Protein AF-A0A7Y4HXF1-F1 (afdb_monomer_lite)

Sequence (64 aa):
MLRSETARRDGDIRLSFEFFPPKNPEMETHLWETVEELKKWNPDFVSVTYGAGGSTKAPTLDAV

Foldseek 3Di:
DDPDPPPQDPPDDADEEEAEQDPDPVVVVVVVVVCVVCCVVVHPYYYYDQDPPRPCVPSRVVND

pLDDT: mean 87.01, std 15.59, range [41.25, 98.06]

Secondary structure (DSSP, 8-state):
---------TTPPP-EEEEPPPSSHHHHHHHHHHHHHHGGG--SEEEE---GGGTTHHHHHHT-

Structure (mmCIF, N/CA/C/O backbone):
data_AF-A0A7Y4HXF1-F1
#
_entry.id   AF-A0A7Y4HXF1-F1
#
loop_
_atom_site.group_PDB
_atom_site.id
_atom_site.type_symbol
_atom_site.label_atom_id
_atom_site.label_alt_id
_atom_site.label_comp_id
_atom_site.label_asym_id
_atom_site.label_entity_id
_atom_site.label_seq_id
_atom_site.pdbx_PDB_ins_code
_atom_site.Cartn_x
_atom_site.Cartn_y
_atom_site.Cartn_z
_atom_site.occupancy
_atom_site.B_iso_or_equiv
_atom_site.auth_seq_id
_atom_site.auth_comp_id
_atom_site.auth_asym_id
_atom_site.auth_atom_id
_atom_site.pdbx_PDB_model_num
ATOM 1 N N . MET A 1 1 ? -18.017 -18.419 18.932 1.00 41.25 1 MET A N 1
ATOM 2 C CA . MET A 1 1 ? -16.944 -17.435 18.680 1.00 41.25 1 MET A CA 1
ATOM 3 C C . MET A 1 1 ? -17.475 -16.427 17.668 1.00 41.25 1 MET A C 1
ATOM 5 O O . MET A 1 1 ? -17.246 -16.582 16.479 1.00 41.25 1 MET A O 1
ATOM 9 N N . LEU A 1 2 ? -18.298 -15.473 18.121 1.00 44.31 2 LEU A N 1
ATOM 10 C CA . LEU A 1 2 ? -18.828 -14.417 17.256 1.00 44.31 2 LEU A CA 1
ATOM 11 C C . LEU A 1 2 ? -17.784 -13.302 17.191 1.00 44.31 2 LEU A C 1
ATOM 13 O O . LEU A 1 2 ? -17.531 -12.647 18.198 1.00 44.31 2 LEU A O 1
ATOM 17 N N . ARG A 1 3 ? -17.182 -13.080 16.023 1.00 47.91 3 ARG A N 1
ATOM 18 C CA . ARG A 1 3 ? -16.646 -11.756 15.709 1.00 47.91 3 ARG A CA 1
ATOM 19 C C . ARG A 1 3 ? -17.842 -10.943 15.241 1.00 47.91 3 ARG A C 1
ATOM 21 O O . ARG A 1 3 ? -18.269 -11.071 14.103 1.00 47.91 3 ARG A O 1
ATOM 28 N N . SER A 1 4 ? -18.452 -10.234 16.181 1.00 45.81 4 SER A N 1
ATOM 29 C CA . SER A 1 4 ? -19.501 -9.259 15.915 1.00 45.81 4 SER A CA 1
ATOM 30 C C . SER A 1 4 ? -19.014 -8.283 14.848 1.00 45.81 4 SER A C 1
ATOM 32 O O . SER A 1 4 ? -17.976 -7.647 15.030 1.00 45.81 4 SER A O 1
ATOM 34 N N . GLU A 1 5 ? -19.758 -8.188 13.749 1.00 54.03 5 GLU A N 1
ATOM 35 C CA . GLU A 1 5 ? -19.712 -7.056 12.831 1.00 54.03 5 GLU A CA 1
ATOM 36 C C . GLU A 1 5 ? -19.971 -5.798 13.660 1.00 54.03 5 GLU A C 1
ATOM 38 O O . GLU A 1 5 ? -21.103 -5.499 14.043 1.00 54.03 5 GLU A O 1
ATOM 43 N N . THR A 1 6 ? -18.903 -5.105 14.045 1.00 56.88 6 THR A N 1
ATOM 44 C CA . THR A 1 6 ? -19.011 -3.834 14.749 1.00 56.88 6 THR A CA 1
ATOM 45 C C . THR A 1 6 ? -19.648 -2.855 13.773 1.00 56.88 6 THR A C 1
ATOM 47 O O . THR A 1 6 ? -18.981 -2.337 12.879 1.00 56.88 6 THR A O 1
ATOM 50 N N . ALA A 1 7 ? -20.952 -2.620 13.912 1.00 57.25 7 ALA A N 1
ATOM 51 C CA . ALA A 1 7 ? -21.587 -1.448 13.338 1.00 57.25 7 ALA A CA 1
ATOM 52 C C . ALA A 1 7 ? -20.816 -0.231 13.874 1.00 57.25 7 ALA A C 1
ATOM 54 O O . ALA A 1 7 ? -20.919 0.095 15.060 1.00 57.25 7 ALA A O 1
ATOM 55 N N . ARG A 1 8 ? -19.949 0.349 13.029 1.00 65.75 8 ARG A N 1
ATOM 56 C CA . ARG A 1 8 ? -19.146 1.532 13.367 1.00 65.75 8 ARG A CA 1
ATOM 57 C C . ARG A 1 8 ? -20.099 2.618 13.850 1.00 65.75 8 ARG A C 1
ATOM 59 O O . ARG A 1 8 ? -21.142 2.840 13.229 1.00 65.75 8 ARG A O 1
ATOM 66 N N . ARG A 1 9 ? -19.783 3.236 14.985 1.00 65.00 9 ARG A N 1
ATOM 67 C CA . ARG A 1 9 ? -20.651 4.263 15.572 1.00 65.00 9 ARG A CA 1
ATOM 68 C C . ARG A 1 9 ? -20.576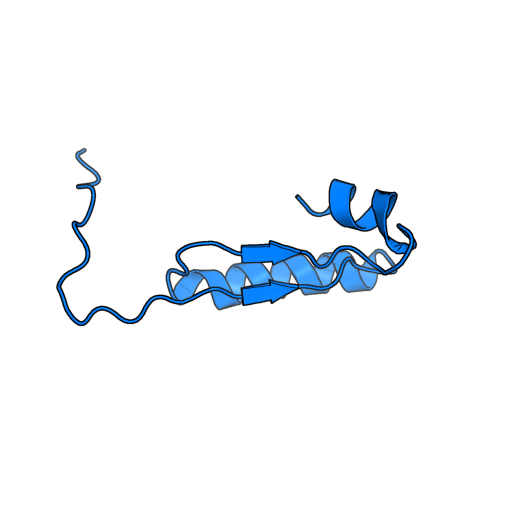 5.523 14.716 1.00 65.00 9 ARG A C 1
ATOM 70 O O . ARG A 1 9 ? -19.548 5.796 14.099 1.00 65.00 9 ARG A O 1
ATOM 77 N N . ASP A 1 10 ? -21.656 6.298 14.696 1.00 56.31 10 ASP A N 1
ATOM 78 C CA . ASP A 1 10 ? -21.642 7.632 14.097 1.00 56.31 10 ASP A CA 1
ATOM 79 C C . ASP A 1 10 ? -20.592 8.472 14.854 1.00 56.31 10 ASP A C 1
ATOM 81 O O . ASP A 1 10 ? -20.725 8.693 16.060 1.00 56.31 10 ASP A O 1
ATOM 85 N N . GLY A 1 11 ? -19.486 8.816 14.182 1.00 65.31 11 GLY A N 1
ATOM 86 C CA . GLY A 1 11 ? -18.301 9.446 14.787 1.00 65.31 11 GLY A CA 1
ATOM 87 C C . GLY A 1 11 ? -17.004 8.619 14.775 1.00 65.31 11 GLY A C 1
ATOM 88 O O . GLY A 1 11 ? -15.955 9.176 15.097 1.00 65.31 11 GLY A O 1
ATOM 89 N N . ASP A 1 12 ? -17.025 7.341 14.374 1.00 81.12 12 ASP A N 1
ATOM 90 C CA . ASP A 1 12 ? -15.788 6.576 14.140 1.00 81.12 12 ASP A CA 1
ATOM 91 C C . ASP A 1 12 ? -15.056 7.109 12.895 1.00 81.12 12 ASP A C 1
ATOM 93 O O . ASP A 1 12 ? -15.607 7.148 11.790 1.00 81.12 12 ASP A O 1
ATOM 97 N N . ILE A 1 13 ? -13.792 7.507 13.065 1.00 87.06 13 ILE A N 1
ATOM 98 C CA . ILE A 1 13 ? -12.933 7.946 11.960 1.00 87.06 13 ILE A CA 1
ATOM 99 C C . ILE A 1 13 ? -12.660 6.747 11.051 1.00 87.06 13 ILE A C 1
ATOM 101 O O . ILE A 1 13 ? -12.111 5.737 11.491 1.00 87.06 13 ILE A O 1
ATOM 105 N N . ARG A 1 14 ? -13.005 6.876 9.767 1.00 90.38 14 ARG A N 1
ATOM 106 C CA . ARG A 1 14 ? -12.613 5.896 8.750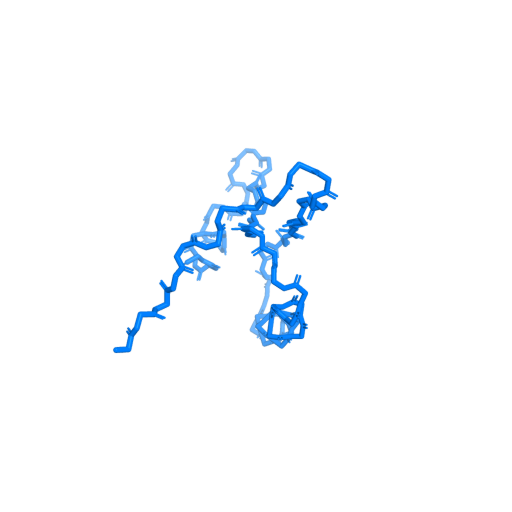 1.00 90.38 14 ARG A CA 1
ATOM 107 C C . ARG A 1 14 ? -11.177 6.144 8.327 1.00 90.38 14 ARG A C 1
ATOM 109 O O . ARG A 1 14 ? -10.825 7.261 7.952 1.00 90.38 14 ARG A O 1
ATOM 116 N N . LEU A 1 15 ? -10.371 5.092 8.381 1.00 92.50 15 LEU A N 1
ATOM 117 C CA . LEU A 1 15 ? -8.952 5.137 8.063 1.00 92.50 15 LEU A CA 1
ATOM 118 C C . LEU A 1 15 ? -8.647 4.176 6.919 1.00 92.50 15 LEU A C 1
ATOM 120 O O . LEU A 1 15 ? -9.097 3.033 6.921 1.00 92.50 15 LEU A O 1
ATOM 124 N N . SER A 1 16 ? -7.845 4.633 5.969 1.00 96.88 16 SER A N 1
ATOM 125 C CA . SER A 1 16 ? -7.280 3.816 4.900 1.00 96.88 16 SER A CA 1
ATOM 126 C C . SER A 1 16 ? -5.868 4.295 4.590 1.00 96.88 16 SER A C 1
ATOM 128 O O . SER A 1 16 ? -5.557 5.472 4.784 1.00 96.88 16 SER A O 1
ATOM 130 N N . PHE A 1 17 ? -5.035 3.398 4.071 1.00 97.88 17 PHE A N 1
ATOM 131 C CA . PHE A 1 17 ? -3.683 3.716 3.611 1.00 97.88 17 PHE A CA 1
ATOM 132 C C . PHE A 1 17 ? -3.542 3.408 2.125 1.00 97.88 17 PHE A C 1
ATOM 134 O O . PHE A 1 17 ? -4.161 2.469 1.626 1.00 97.88 17 PHE A O 1
ATOM 141 N N . GLU A 1 18 ? -2.707 4.183 1.442 1.00 97.56 18 GLU A N 1
ATOM 142 C CA . GLU A 1 18 ? -2.347 3.942 0.049 1.00 97.56 18 GLU A CA 1
ATOM 143 C C . GLU A 1 18 ? -0.853 3.644 -0.059 1.00 97.56 18 GLU A C 1
ATOM 145 O O . GLU A 1 18 ? -0.023 4.364 0.502 1.00 97.56 18 GLU A O 1
ATOM 150 N N . PHE A 1 19 ? -0.525 2.587 -0.798 1.00 97.12 19 PHE A N 1
ATOM 151 C CA . PHE A 1 19 ? 0.838 2.164 -1.082 1.00 97.12 19 PHE A CA 1
ATOM 152 C C . PHE A 1 19 ? 1.157 2.307 -2.565 1.00 97.12 19 PHE A C 1
ATOM 154 O O . PHE A 1 19 ? 0.294 2.165 -3.428 1.00 97.12 19 PHE A O 1
ATOM 161 N N . PHE A 1 20 ? 2.435 2.500 -2.869 1.00 95.81 20 PHE A N 1
ATOM 162 C CA . PHE A 1 20 ? 2.938 2.365 -4.230 1.00 95.81 20 PHE A CA 1
ATOM 163 C C . PHE A 1 20 ? 3.511 0.958 -4.426 1.00 95.81 20 PHE A C 1
ATOM 165 O O . PHE A 1 20 ? 4.134 0.430 -3.503 1.00 95.81 20 PHE A O 1
ATOM 172 N N . PRO A 1 21 ? 3.350 0.358 -5.617 1.00 94.81 21 PRO A N 1
ATOM 173 C CA . PRO A 1 21 ? 3.905 -0.958 -5.902 1.00 94.81 21 PRO A CA 1
ATOM 174 C C . PRO A 1 21 ? 5.439 -0.951 -5.761 1.00 94.81 21 PRO A C 1
ATOM 176 O O . PRO A 1 21 ? 6.090 0.007 -6.209 1.00 94.81 21 PRO A O 1
ATOM 179 N N . PRO A 1 22 ? 6.033 -1.989 -5.143 1.00 94.62 22 PRO A N 1
ATOM 180 C CA . PRO A 1 22 ? 7.469 -2.050 -4.918 1.00 94.62 22 PRO A CA 1
ATOM 181 C C . PRO A 1 22 ? 8.211 -2.167 -6.252 1.00 94.62 22 PRO A C 1
ATOM 183 O O . PRO A 1 22 ? 7.721 -2.745 -7.221 1.00 94.62 22 PRO A O 1
ATOM 186 N N . LYS A 1 23 ? 9.412 -1.585 -6.316 1.00 92.12 23 LYS A N 1
ATOM 187 C CA . LYS A 1 23 ? 10.237 -1.582 -7.537 1.00 92.12 23 LYS A CA 1
ATOM 188 C C . LYS A 1 23 ? 11.320 -2.663 -7.534 1.00 92.12 23 LYS A C 1
ATOM 190 O O . LYS A 1 23 ? 11.958 -2.871 -8.563 1.00 92.12 23 LYS A O 1
ATOM 195 N N . ASN A 1 24 ? 11.561 -3.295 -6.387 1.00 94.38 24 ASN A N 1
ATOM 196 C CA . ASN A 1 24 ? 12.563 -4.337 -6.173 1.00 94.38 24 ASN A CA 1
ATOM 197 C C . ASN A 1 24 ? 12.205 -5.195 -4.930 1.00 94.38 24 ASN A C 1
ATOM 199 O O . ASN A 1 24 ? 11.324 -4.793 -4.160 1.00 94.38 24 ASN A O 1
ATOM 203 N N . PRO A 1 25 ? 12.868 -6.352 -4.725 1.00 94.50 25 PRO A N 1
ATOM 204 C CA . PRO A 1 25 ? 12.581 -7.265 -3.609 1.00 94.50 25 PRO A CA 1
ATOM 205 C C . PRO A 1 25 ? 12.814 -6.660 -2.217 1.00 94.50 25 PRO A C 1
ATOM 207 O O . PRO A 1 25 ? 12.117 -6.986 -1.255 1.00 94.50 25 PRO A O 1
ATOM 210 N N . GLU A 1 26 ? 13.777 -5.745 -2.086 1.00 96.88 26 GLU A N 1
ATOM 211 C CA . GLU A 1 26 ? 14.031 -5.065 -0.818 1.00 96.88 26 GLU A CA 1
ATOM 212 C C . GLU A 1 26 ? 12.830 -4.195 -0.426 1.00 96.88 26 GLU A C 1
ATOM 214 O O . GLU A 1 26 ? 12.379 -4.236 0.718 1.00 96.88 26 GLU A O 1
ATOM 219 N N . MET A 1 27 ? 12.265 -3.445 -1.378 1.00 95.50 27 MET A N 1
ATOM 220 C CA . MET A 1 27 ? 11.061 -2.638 -1.164 1.00 95.50 27 MET A CA 1
ATOM 221 C C . MET A 1 27 ? 9.818 -3.487 -0.903 1.00 95.50 27 MET A C 1
ATOM 223 O O . MET A 1 27 ? 8.930 -3.031 -0.190 1.00 95.50 27 MET A O 1
ATOM 227 N N . GLU A 1 28 ? 9.740 -4.694 -1.461 1.00 95.44 28 GLU A N 1
ATOM 228 C CA . GLU A 1 28 ? 8.649 -5.627 -1.171 1.00 95.44 28 GLU A CA 1
ATOM 229 C C . GLU A 1 28 ? 8.661 -6.035 0.306 1.00 95.44 28 GLU A C 1
ATOM 231 O O . GLU A 1 28 ? 7.639 -5.946 0.982 1.00 95.44 28 GLU A O 1
ATOM 236 N N . THR A 1 29 ? 9.838 -6.368 0.842 1.00 96.44 29 THR A N 1
ATOM 237 C CA . THR A 1 29 ? 9.996 -6.643 2.280 1.00 96.44 29 THR A CA 1
ATOM 238 C C . THR A 1 29 ? 9.535 -5.451 3.126 1.00 96.44 29 THR A C 1
ATO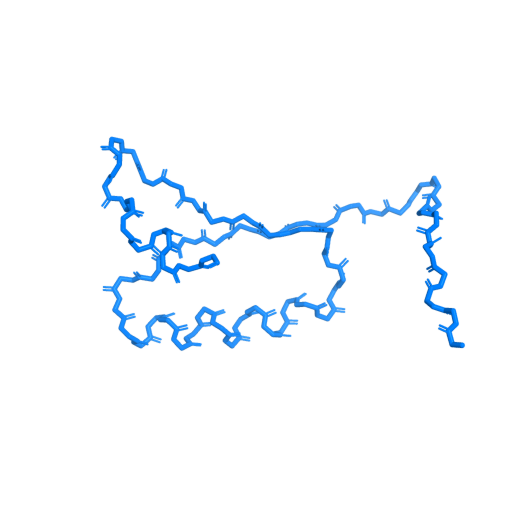M 240 O O . THR A 1 29 ? 8.713 -5.612 4.026 1.00 96.44 29 THR A O 1
ATOM 243 N N . HIS A 1 30 ? 9.982 -4.237 2.784 1.00 97.25 30 HIS A N 1
ATOM 244 C CA . HIS A 1 30 ? 9.596 -3.020 3.510 1.00 97.25 30 HIS A CA 1
ATOM 245 C C . HIS A 1 30 ? 8.092 -2.7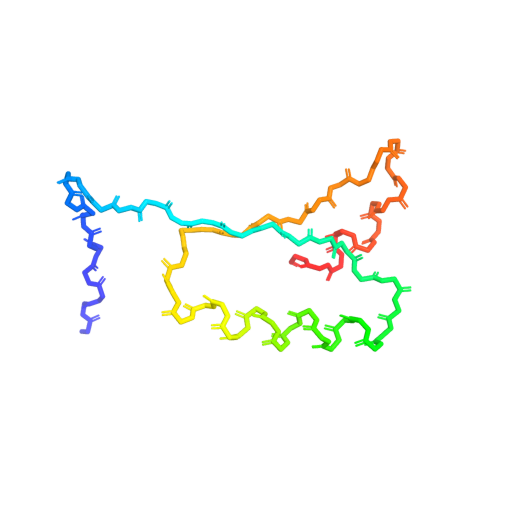24 3.423 1.00 97.25 30 HIS A C 1
ATOM 247 O O . HIS A 1 30 ? 7.504 -2.229 4.388 1.00 97.25 30 HIS A O 1
ATOM 253 N N . LEU A 1 31 ? 7.461 -3.003 2.277 1.00 96.31 31 LEU A N 1
ATOM 254 C CA . LEU A 1 31 ? 6.018 -2.857 2.105 1.00 96.31 31 LEU A CA 1
ATOM 255 C C . LEU A 1 31 ? 5.283 -3.746 3.109 1.00 96.31 31 LEU A C 1
ATOM 257 O O . LEU A 1 31 ? 4.443 -3.245 3.855 1.00 96.31 31 LEU A O 1
ATOM 261 N N . TRP A 1 32 ? 5.632 -5.032 3.176 1.00 96.00 32 TRP A N 1
ATOM 262 C CA . TRP A 1 32 ? 4.971 -5.980 4.072 1.00 96.00 32 TRP A CA 1
ATOM 263 C C . TRP A 1 32 ? 5.216 -5.678 5.553 1.00 96.00 32 TRP A C 1
ATOM 265 O O . TRP A 1 32 ? 4.279 -5.741 6.349 1.00 96.00 32 TRP A O 1
ATOM 275 N N . GLU A 1 33 ? 6.428 -5.261 5.922 1.00 98.06 33 GLU A N 1
ATOM 276 C CA . GLU A 1 33 ? 6.726 -4.785 7.279 1.00 98.06 33 GLU A CA 1
ATOM 277 C C . GLU A 1 33 ? 5.869 -3.565 7.652 1.00 98.06 33 GLU A C 1
ATOM 279 O O . GLU A 1 33 ? 5.268 -3.513 8.727 1.00 98.06 33 GLU A O 1
ATOM 284 N N . THR A 1 34 ? 5.743 -2.602 6.734 1.00 97.94 34 THR A N 1
ATOM 285 C CA . THR A 1 34 ? 4.925 -1.399 6.942 1.00 97.94 34 THR A CA 1
ATOM 286 C C . THR A 1 34 ? 3.440 -1.743 7.059 1.00 97.94 34 THR A C 1
ATOM 288 O O . THR A 1 34 ? 2.746 -1.193 7.915 1.00 97.94 34 THR A O 1
ATOM 291 N N . VAL A 1 35 ? 2.936 -2.663 6.231 1.00 96.6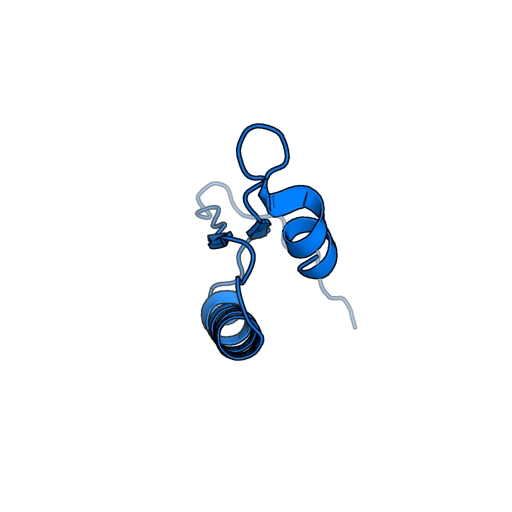2 35 VAL A N 1
ATOM 292 C CA . VAL A 1 35 ? 1.544 -3.134 6.291 1.00 96.62 35 VAL A CA 1
ATOM 293 C C . VAL A 1 35 ? 1.236 -3.742 7.659 1.00 96.62 35 VAL A C 1
ATOM 295 O O . VAL A 1 35 ? 0.216 -3.392 8.256 1.00 96.62 35 VAL A O 1
ATOM 298 N N . GLU A 1 36 ? 2.112 -4.596 8.193 1.00 97.25 36 GLU A N 1
ATOM 299 C CA . GLU A 1 36 ? 1.901 -5.211 9.510 1.00 97.25 36 GLU A CA 1
ATOM 300 C C . GLU A 1 36 ? 1.924 -4.186 10.655 1.00 97.25 36 GLU A C 1
ATOM 302 O O . GLU A 1 36 ? 1.127 -4.284 11.594 1.00 97.25 36 GLU A O 1
ATOM 307 N N . GLU A 1 37 ? 2.751 -3.143 10.562 1.00 98.00 37 GLU A N 1
ATOM 308 C CA . GLU A 1 37 ? 2.735 -2.042 11.528 1.00 98.00 37 GLU A CA 1
ATOM 309 C C . GLU A 1 37 ? 1.451 -1.199 11.442 1.00 98.00 37 GLU A C 1
ATOM 311 O O . GLU A 1 37 ? 0.827 -0.894 12.465 1.00 98.00 37 GLU A O 1
ATOM 316 N N . LEU A 1 38 ? 1.007 -0.856 10.231 1.00 97.00 38 LEU A N 1
ATOM 317 C CA . LEU A 1 38 ? -0.160 0.004 10.010 1.00 97.00 38 LEU A CA 1
ATOM 318 C C . LEU A 1 38 ? -1.498 -0.700 10.279 1.00 97.00 38 LEU A C 1
ATOM 320 O O . LEU A 1 38 ? -2.461 -0.062 10.708 1.00 97.00 38 LEU A O 1
ATOM 324 N N . LYS A 1 39 ? -1.561 -2.023 10.122 1.00 94.50 39 LYS A N 1
ATOM 325 C CA . LYS A 1 39 ? -2.736 -2.854 10.434 1.00 94.50 39 LYS A CA 1
ATOM 326 C C . LYS A 1 39 ? -3.210 -2.722 11.885 1.00 94.50 39 LYS A C 1
ATOM 328 O O . LYS A 1 39 ? -4.399 -2.893 12.153 1.00 94.50 39 LYS A O 1
ATOM 333 N N . LYS A 1 40 ? -2.320 -2.352 12.815 1.00 95.44 40 LYS A N 1
ATOM 334 C CA . LYS A 1 40 ? -2.642 -2.093 14.235 1.00 95.44 40 LYS A CA 1
ATOM 335 C C . LYS A 1 40 ? -3.656 -0.959 14.423 1.00 95.44 40 LYS A C 1
ATOM 337 O O . LYS A 1 40 ? -4.349 -0.928 15.435 1.00 95.44 40 LYS A O 1
ATOM 342 N N . TRP A 1 41 ? -3.780 -0.068 13.439 1.00 94.50 41 TRP A N 1
ATOM 343 C CA . TRP A 1 41 ? -4.752 1.027 13.428 1.00 94.50 41 TRP A CA 1
ATOM 344 C C . TRP A 1 41 ? -6.138 0.615 12.917 1.00 94.50 41 TRP A C 1
ATOM 346 O O . TRP A 1 41 ? -7.026 1.459 12.836 1.00 94.50 41 TRP A O 1
ATOM 356 N N . ASN A 1 42 ? -6.333 -0.668 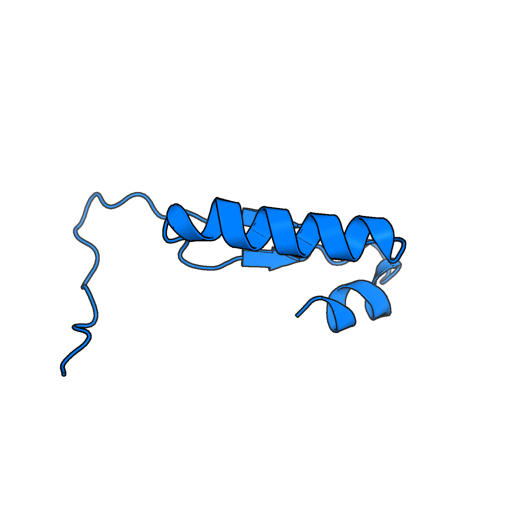12.587 1.00 92.12 42 ASN A N 1
ATOM 357 C CA . ASN A 1 42 ? -7.589 -1.225 12.084 1.00 92.12 42 ASN A CA 1
ATOM 358 C C . ASN A 1 42 ? -8.183 -0.417 10.905 1.00 92.12 42 ASN A C 1
ATOM 360 O O . ASN A 1 42 ? -9.340 0.007 10.989 1.00 92.12 42 ASN A O 1
ATOM 364 N N . PRO A 1 43 ? -7.405 -0.169 9.827 1.00 94.50 43 PRO A N 1
ATOM 365 C CA . PRO A 1 43 ? -7.918 0.520 8.649 1.00 94.50 43 PRO A CA 1
ATOM 366 C C . PRO A 1 43 ? -9.046 -0.287 7.994 1.00 94.50 43 PRO A C 1
ATOM 368 O O . PRO A 1 43 ? -9.063 -1.517 8.032 1.00 94.50 43 PRO A O 1
ATOM 371 N N . ASP A 1 44 ? -9.976 0.414 7.354 1.00 94.50 44 ASP A N 1
ATOM 372 C CA . ASP A 1 44 ? -11.127 -0.183 6.678 1.00 94.50 44 ASP A CA 1
ATOM 373 C C . ASP A 1 44 ? -10.700 -0.958 5.425 1.00 94.50 44 ASP A C 1
ATOM 375 O O . ASP A 1 44 ? -11.269 -2.002 5.108 1.00 94.50 44 ASP A O 1
ATOM 379 N N . PHE A 1 45 ? -9.708 -0.425 4.715 1.00 94.81 45 PHE A N 1
ATOM 380 C CA . PHE A 1 45 ? -9.079 -1.021 3.545 1.00 94.81 45 PHE A CA 1
ATOM 381 C C . PHE A 1 45 ? -7.711 -0.375 3.303 1.00 94.81 45 PHE A C 1
ATOM 383 O O . PHE A 1 45 ? -7.364 0.652 3.897 1.00 94.81 45 PHE A O 1
ATOM 390 N N . VAL A 1 46 ? -6.953 -0.965 2.386 1.00 96.69 46 VAL A N 1
ATOM 391 C CA . VAL A 1 46 ? -5.752 -0.364 1.806 1.00 96.69 46 VAL A CA 1
ATOM 392 C C . VAL A 1 46 ? -5.887 -0.338 0.288 1.00 96.69 46 VAL A C 1
ATOM 394 O O . VAL A 1 46 ? -6.591 -1.171 -0.286 1.00 96.69 46 VAL A O 1
ATOM 397 N N . SER A 1 47 ? -5.242 0.622 -0.361 1.00 97.06 47 SER A N 1
ATOM 398 C CA . SER A 1 47 ? -5.144 0.705 -1.819 1.00 97.06 47 SER A CA 1
ATOM 399 C C . SER A 1 47 ? -3.690 0.580 -2.266 1.00 97.06 47 SER A C 1
ATOM 401 O O . SER A 1 47 ? -2.762 0.925 -1.533 1.00 97.06 47 SER A O 1
ATOM 403 N N . VAL A 1 48 ? -3.498 0.101 -3.495 1.00 96.44 48 VAL A N 1
ATOM 404 C CA . VAL A 1 48 ? -2.208 0.144 -4.189 1.00 96.44 48 VAL A CA 1
ATOM 405 C C . VAL A 1 48 ? -2.373 1.005 -5.434 1.00 96.44 48 VAL A C 1
ATOM 407 O O . VAL A 1 48 ? -3.270 0.767 -6.246 1.00 96.44 48 VAL A O 1
ATOM 410 N N . THR A 1 49 ? -1.526 2.019 -5.594 1.00 96.12 49 THR A N 1
ATOM 411 C CA . THR A 1 49 ? -1.587 2.932 -6.734 1.00 96.12 49 THR A CA 1
ATOM 412 C C . THR A 1 49 ? -1.359 2.178 -8.047 1.00 96.12 49 THR A C 1
ATOM 414 O O . THR A 1 49 ? -0.458 1.342 -8.170 1.00 96.12 49 THR A O 1
ATOM 417 N N . TYR A 1 50 ? -2.140 2.529 -9.067 1.00 94.88 50 TYR A N 1
ATOM 418 C CA . TYR A 1 50 ? -1.929 2.078 -10.438 1.00 94.88 50 TYR A CA 1
ATOM 419 C C . TYR A 1 50 ? -1.271 3.196 -11.253 1.00 94.88 50 TYR A C 1
ATOM 421 O O . TYR A 1 50 ? -1.860 4.253 -11.480 1.00 94.88 50 TYR A O 1
ATOM 429 N N . GLY A 1 51 ? -0.028 2.978 -11.676 1.00 92.94 51 GLY A N 1
ATOM 430 C CA . GLY A 1 51 ? 0.778 3.964 -12.383 1.00 92.94 51 GLY A CA 1
ATOM 431 C C . GLY A 1 51 ? 0.147 4.418 -13.699 1.00 92.94 51 GLY A C 1
ATOM 432 O O . GLY A 1 51 ? -0.476 3.637 -14.426 1.00 92.94 51 GLY A O 1
ATOM 433 N N . ALA A 1 52 ? 0.350 5.695 -14.035 1.00 93.06 52 ALA A N 1
ATOM 434 C CA . ALA A 1 52 ? -0.174 6.300 -15.256 1.00 93.06 52 ALA A CA 1
ATOM 435 C C . ALA A 1 52 ? 0.192 5.468 -16.497 1.00 93.06 52 ALA A C 1
ATOM 437 O O . ALA A 1 52 ? 1.305 4.940 -16.604 1.00 93.06 52 ALA A O 1
ATOM 438 N N . GLY A 1 53 ? -0.767 5.312 -17.413 1.00 93.38 53 GLY A N 1
ATOM 439 C CA . GLY A 1 53 ? -0.598 4.502 -18.623 1.00 93.38 53 GLY A CA 1
ATOM 440 C C . GLY A 1 53 ? -0.366 3.004 -18.375 1.00 93.38 53 GLY A C 1
ATOM 441 O O . GLY A 1 53 ? 0.012 2.302 -19.305 1.00 93.38 53 GLY A O 1
ATOM 442 N N . GLY A 1 54 ? -0.561 2.497 -17.150 1.00 90.44 54 GLY A N 1
ATOM 443 C CA . GLY A 1 54 ? -0.277 1.101 -16.804 1.00 90.44 54 GLY A CA 1
ATOM 444 C C . GLY A 1 54 ? 1.198 0.800 -16.542 1.00 90.44 54 GLY A C 1
ATOM 445 O O . GLY A 1 54 ? 1.580 -0.368 -16.528 1.00 90.44 54 GLY A O 1
ATOM 446 N N . SER A 1 55 ? 2.016 1.828 -16.297 1.00 90.12 55 SER A N 1
ATOM 447 C CA . SER A 1 55 ? 3.457 1.703 -16.015 1.00 90.12 55 SER A CA 1
ATOM 448 C C . SER A 1 55 ? 3.798 0.771 -14.848 1.00 90.12 55 SER A C 1
ATOM 450 O O . SER A 1 55 ? 4.895 0.221 -14.817 1.00 90.12 55 SER A O 1
ATOM 452 N N . THR A 1 56 ? 2.866 0.551 -13.918 1.00 91.38 56 THR A N 1
ATOM 453 C CA . THR A 1 56 ? 3.048 -0.365 -12.784 1.00 91.38 56 THR A CA 1
ATOM 454 C C . THR A 1 56 ? 2.047 -1.515 -12.777 1.00 91.38 56 THR A C 1
ATOM 456 O O . THR A 1 56 ? 1.843 -2.119 -11.735 1.00 91.38 56 THR A O 1
ATOM 459 N N . LYS A 1 57 ? 1.419 -1.855 -13.914 1.00 92.00 57 LYS A N 1
ATOM 460 C CA . LYS A 1 57 ? 0.363 -2.880 -13.954 1.00 92.00 57 LYS A CA 1
ATOM 461 C C . LYS A 1 57 ? 0.770 -4.193 -13.283 1.00 92.00 57 LYS A C 1
ATOM 463 O O . LYS A 1 57 ? 0.038 -4.671 -12.430 1.00 92.00 57 LYS A O 1
ATOM 468 N N . ALA A 1 58 ? 1.903 -4.766 -13.692 1.00 92.00 58 ALA A N 1
ATOM 469 C CA . ALA A 1 58 ? 2.398 -6.024 -13.136 1.00 92.00 58 ALA A CA 1
ATOM 470 C C . ALA A 1 58 ? 2.689 -5.908 -11.628 1.00 92.00 58 ALA A C 1
ATOM 472 O O . ALA A 1 58 ? 1.993 -6.567 -10.863 1.00 92.00 58 ALA A O 1
ATOM 473 N N . PRO A 1 59 ? 3.571 -5.000 -11.165 1.00 89.56 59 PRO A N 1
ATOM 474 C CA . PRO A 1 59 ? 3.888 -4.934 -9.740 1.00 89.56 59 PRO A CA 1
ATOM 475 C C . PRO A 1 59 ? 2.719 -4.447 -8.862 1.00 89.56 59 PRO A C 1
ATOM 477 O O . PRO A 1 59 ? 2.709 -4.724 -7.671 1.00 89.56 59 PRO A O 1
ATOM 480 N N . THR A 1 60 ? 1.711 -3.747 -9.406 1.00 90.81 60 THR A N 1
ATOM 481 C CA . THR A 1 60 ? 0.456 -3.461 -8.681 1.00 90.81 60 THR A CA 1
ATOM 482 C C . THR A 1 60 ? -0.372 -4.732 -8.472 1.00 90.81 60 THR A C 1
ATOM 484 O O . THR A 1 60 ? -0.964 -4.886 -7.411 1.00 90.81 60 THR A O 1
ATOM 487 N N . LEU A 1 61 ? -0.433 -5.627 -9.466 1.00 90.62 61 LEU A N 1
ATOM 488 C CA . LEU A 1 61 ? -1.178 -6.888 -9.370 1.00 90.62 61 LEU A CA 1
ATOM 489 C C . LEU A 1 61 ? -0.466 -7.935 -8.509 1.00 90.62 61 LEU A C 1
ATOM 491 O O . LEU A 1 61 ? -1.138 -8.753 -7.897 1.00 90.62 61 LEU A O 1
ATOM 495 N N . ASP A 1 62 ? 0.863 -7.899 -8.447 1.00 89.75 62 ASP A N 1
ATOM 496 C CA . ASP A 1 62 ? 1.640 -8.795 -7.585 1.00 89.75 62 ASP A CA 1
ATOM 497 C C . ASP A 1 62 ? 1.532 -8.408 -6.095 1.00 89.75 62 ASP A C 1
ATOM 499 O O . ASP A 1 62 ? 1.786 -9.229 -5.219 1.00 89.75 62 ASP A O 1
ATOM 503 N N . ALA A 1 63 ? 1.153 -7.158 -5.801 1.00 83.62 63 ALA A N 1
ATOM 504 C CA . ALA A 1 63 ? 1.070 -6.603 -4.448 1.00 83.62 63 ALA A CA 1
ATOM 505 C C . ALA A 1 63 ? -0.321 -6.721 -3.787 1.00 83.62 63 ALA A C 1
ATOM 507 O O . ALA A 1 63 ? -0.521 -6.145 -2.713 1.00 83.62 63 ALA A O 1
ATOM 508 N N . VAL A 1 64 ? -1.287 -7.400 -4.422 1.00 82.25 64 VAL A N 1
ATOM 509 C CA . VAL A 1 64 ? -2.677 -7.552 -3.937 1.00 82.25 64 VAL A CA 1
ATOM 510 C C . VAL A 1 64 ? -3.057 -8.992 -3.623 1.00 82.25 64 VAL A C 1
ATOM 512 O O . VAL A 1 64 ? -2.541 -9.915 -4.287 1.00 82.25 64 VAL A O 1
#

Radius of gyration: 14.97 Å; chains: 1; bounding box: 36×27×37 Å